Protein AF-A0A946AZA6-F1 (afdb_monomer)

Radius of gyration: 13.75 Å; Cα contacts (8 Å, |Δi|>4): 98; chains: 1; bounding box: 36×17×37 Å

Mean predicted aligned error: 5.24 Å

Sequence (72 aa):
EIIDESHLHRGHKAAGGGGHYSVKVVSPKFESLNVMERIRLVHKALDEEMTGTPKLIHALQVKTFSNEEWPS

Structure (mmCIF, N/CA/C/O backbone):
data_AF-A0A946AZA6-F1
#
_entry.id   AF-A0A946AZA6-F1
#
loop_
_atom_site.group_PDB
_atom_site.id
_atom_site.type_symbol
_atom_site.label_atom_id
_atom_site.label_alt_id
_atom_site.label_comp_id
_atom_site.label_asym_id
_atom_site.label_entity_id
_atom_site.label_seq_id
_atom_site.pdbx_PDB_ins_code
_atom_site.Cartn_x
_atom_site.Cartn_y
_atom_site.Cartn_z
_atom_site.occupancy
_atom_site.B_iso_or_equiv
_atom_site.auth_seq_id
_atom_site.auth_comp_id
_atom_site.auth_asym_id
_atom_site.auth_atom_id
_atom_site.pdbx_PDB_model_num
ATOM 1 N N . GLU A 1 1 ? -8.890 0.913 -5.165 1.00 88.75 1 GLU A N 1
ATOM 2 C CA . GLU A 1 1 ? -8.639 1.421 -6.539 1.00 88.75 1 GLU A CA 1
ATOM 3 C C . GLU A 1 1 ? -7.140 1.385 -6.814 1.00 88.75 1 GLU A C 1
ATOM 5 O O . GLU A 1 1 ? -6.378 1.625 -5.881 1.00 88.75 1 GLU A O 1
ATOM 10 N N . ILE A 1 2 ? -6.731 1.077 -8.049 1.00 92.94 2 ILE A N 1
ATOM 11 C CA . ILE A 1 2 ? -5.328 1.057 -8.493 1.00 92.94 2 ILE A CA 1
ATOM 12 C C . ILE A 1 2 ? -5.256 1.759 -9.853 1.00 92.94 2 ILE A C 1
ATOM 14 O O . ILE A 1 2 ? -6.016 1.412 -10.754 1.00 92.94 2 ILE A O 1
ATOM 18 N N . ILE A 1 3 ? -4.355 2.729 -9.991 1.00 92.62 3 ILE A N 1
ATOM 19 C CA . ILE A 1 3 ? -4.112 3.488 -11.221 1.00 92.62 3 ILE A CA 1
ATOM 20 C C . ILE A 1 3 ? -2.652 3.276 -11.633 1.00 92.62 3 ILE A C 1
ATOM 22 O O . ILE A 1 3 ? -1.748 3.497 -10.826 1.00 92.62 3 ILE A O 1
ATOM 26 N N . ASP A 1 4 ? -2.432 2.848 -12.880 1.00 90.31 4 ASP A N 1
ATOM 27 C CA . ASP A 1 4 ? -1.103 2.694 -13.483 1.00 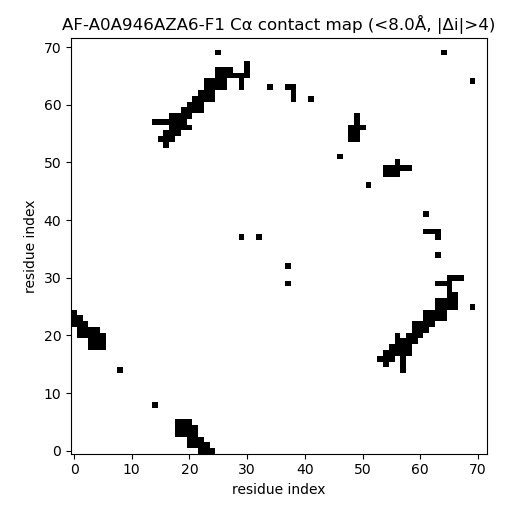90.31 4 ASP A CA 1
ATOM 28 C C . ASP A 1 4 ? -0.720 3.949 -14.285 1.00 90.31 4 ASP A C 1
ATOM 30 O O . ASP A 1 4 ? -1.270 4.245 -15.349 1.00 90.31 4 ASP A O 1
ATOM 34 N N . GLU A 1 5 ? 0.270 4.675 -13.775 1.00 86.31 5 GLU A N 1
ATOM 35 C CA . GLU A 1 5 ? 0.804 5.917 -14.335 1.00 86.31 5 GLU A CA 1
ATOM 36 C C . GLU A 1 5 ? 2.175 5.709 -15.001 1.00 86.31 5 GLU A C 1
ATOM 38 O O . GLU A 1 5 ? 2.862 6.667 -15.376 1.00 86.31 5 GLU A O 1
ATOM 43 N N . SER A 1 6 ? 2.587 4.453 -15.201 1.00 83.19 6 SER A N 1
ATOM 44 C CA . SER A 1 6 ? 3.883 4.103 -15.799 1.00 83.19 6 SER A CA 1
ATOM 45 C C . SER A 1 6 ? 4.047 4.686 -17.206 1.00 83.19 6 SER A C 1
ATOM 47 O O . SER A 1 6 ? 5.155 4.992 -17.646 1.00 83.19 6 SER A O 1
ATOM 49 N N . HIS A 1 7 ? 2.940 4.876 -17.928 1.00 76.50 7 HIS A N 1
ATOM 50 C CA . HIS A 1 7 ? 2.930 5.435 -19.278 1.00 76.50 7 HIS A CA 1
ATOM 51 C C . HIS A 1 7 ? 3.253 6.937 -19.327 1.00 76.50 7 HIS A C 1
ATOM 53 O O . HIS A 1 7 ? 3.881 7.366 -20.292 1.00 76.50 7 HIS A O 1
ATOM 59 N N . LEU A 1 8 ? 2.917 7.709 -18.284 1.00 71.00 8 LEU A N 1
ATOM 60 C CA . LEU A 1 8 ? 3.258 9.138 -18.183 1.00 71.00 8 LEU A CA 1
ATOM 61 C C . LEU A 1 8 ? 4.773 9.374 -18.090 1.00 71.00 8 LEU A C 1
ATOM 63 O O . LEU A 1 8 ? 5.253 10.472 -18.351 1.00 71.00 8 LEU A O 1
ATOM 67 N N . HIS A 1 9 ? 5.527 8.325 -17.758 1.00 65.12 9 HIS A N 1
ATOM 68 C CA . HIS A 1 9 ? 6.971 8.372 -17.563 1.00 65.12 9 HIS A CA 1
ATOM 69 C C . HIS A 1 9 ? 7.740 7.539 -18.605 1.00 65.12 9 HIS A C 1
ATOM 71 O O . HIS A 1 9 ? 8.963 7.397 -18.498 1.00 65.12 9 HIS A O 1
ATOM 77 N N . ARG A 1 10 ? 7.062 7.019 -19.647 1.00 56.84 10 ARG A N 1
ATOM 78 C CA . ARG A 1 10 ? 7.715 6.351 -20.789 1.00 56.84 10 ARG A CA 1
ATOM 79 C C . ARG A 1 10 ? 8.603 7.359 -21.522 1.00 56.84 10 ARG A C 1
ATOM 81 O O . ARG A 1 10 ? 8.125 8.163 -22.311 1.00 56.84 10 ARG A O 1
ATOM 88 N N . GLY A 1 11 ? 9.903 7.309 -21.244 1.00 52.94 11 GLY A N 1
ATOM 89 C CA . GLY A 1 11 ? 10.913 8.199 -21.827 1.00 52.94 11 GLY A CA 1
ATOM 90 C C . GLY A 1 11 ? 11.891 8.774 -20.802 1.00 52.94 11 GLY A C 1
ATOM 91 O O . GLY A 1 11 ? 12.994 9.173 -21.169 1.00 52.94 11 GLY A O 1
ATOM 92 N N . HIS A 1 12 ? 11.552 8.746 -19.510 1.00 53.78 12 HIS A N 1
ATOM 93 C CA . HIS A 1 12 ? 12.500 9.084 -18.454 1.00 53.78 12 HIS A CA 1
ATOM 94 C C . HIS A 1 12 ? 13.359 7.859 -18.110 1.00 53.78 12 HIS A C 1
ATOM 96 O O . HIS A 1 12 ? 12.862 6.865 -17.584 1.00 53.78 12 HIS A O 1
ATOM 102 N N . LYS A 1 13 ? 14.680 7.956 -18.330 1.00 51.66 13 LYS A N 1
ATOM 103 C CA . LYS A 1 13 ? 15.686 6.955 -17.899 1.00 51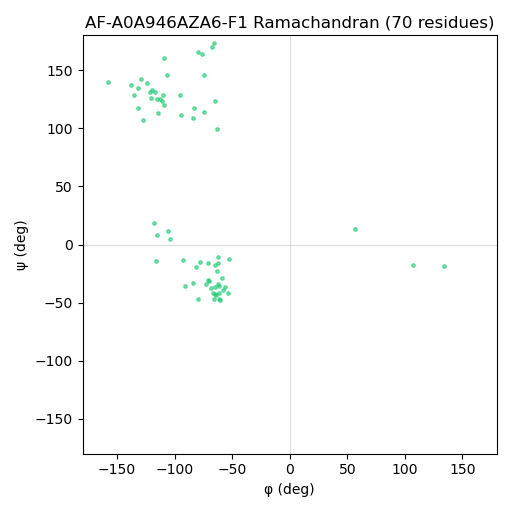.66 13 LYS A CA 1
ATOM 104 C C . LYS A 1 13 ? 15.616 6.600 -16.397 1.00 51.66 13 LYS A C 1
ATOM 106 O O . LYS A 1 13 ? 16.246 5.637 -15.976 1.00 51.66 13 LYS A O 1
ATOM 111 N N . ALA A 1 14 ? 14.873 7.367 -15.598 1.00 53.19 14 ALA A N 1
ATOM 112 C CA . ALA A 1 14 ? 14.767 7.232 -14.150 1.00 53.19 14 ALA A CA 1
ATOM 113 C C . ALA A 1 14 ? 13.850 6.094 -13.661 1.00 53.19 14 ALA A C 1
ATOM 115 O O . ALA A 1 14 ? 13.980 5.717 -12.504 1.00 53.19 14 ALA A O 1
ATOM 116 N N . ALA A 1 15 ? 12.987 5.499 -14.501 1.00 55.16 15 ALA A N 1
ATOM 117 C CA . ALA A 1 15 ? 12.073 4.436 -14.046 1.00 55.16 15 ALA A CA 1
ATOM 118 C C . ALA A 1 15 ? 12.801 3.178 -13.522 1.00 55.16 15 ALA A C 1
ATOM 120 O O . ALA A 1 15 ? 12.205 2.355 -12.830 1.00 55.16 15 ALA A O 1
ATOM 121 N N . GLY A 1 16 ? 14.099 3.011 -13.815 1.00 58.03 16 GLY A N 1
ATOM 122 C CA . GLY A 1 16 ? 14.954 1.996 -13.183 1.00 58.03 16 GLY A CA 1
ATOM 123 C C . GLY A 1 16 ? 14.464 0.545 -13.311 1.00 58.03 16 GLY A C 1
ATOM 124 O O . GLY A 1 16 ? 14.963 -0.311 -12.591 1.00 58.03 16 GLY A O 1
ATOM 125 N N . GLY A 1 17 ? 13.489 0.281 -14.191 1.00 67.62 17 GLY A N 1
ATOM 126 C CA . GLY A 1 17 ? 12.867 -1.025 -14.427 1.00 67.62 17 GLY A CA 1
ATOM 127 C C . GLY A 1 17 ? 11.435 -1.209 -13.895 1.00 67.62 17 GLY A C 1
ATOM 128 O O . GLY A 1 17 ? 10.756 -2.101 -14.390 1.00 67.62 17 GLY A O 1
ATOM 129 N N . GLY A 1 18 ? 10.947 -0.375 -12.967 1.00 78.38 18 GLY A N 1
ATOM 130 C CA . GLY A 1 18 ? 9.646 -0.569 -12.298 1.00 78.38 18 GLY A CA 1
ATOM 131 C C . GLY A 1 18 ? 8.550 0.426 -12.709 1.00 78.38 18 GLY A C 1
ATOM 132 O O . GLY A 1 18 ? 8.835 1.512 -13.214 1.00 78.38 18 GLY A O 1
ATOM 133 N N . GLY A 1 19 ? 7.286 0.068 -12.464 1.00 88.12 19 GLY A N 1
ATOM 134 C CA . GLY A 1 19 ? 6.108 0.894 -12.760 1.00 88.12 19 GLY A CA 1
ATOM 135 C C . GLY A 1 19 ? 5.824 1.995 -11.728 1.00 88.12 19 GLY A C 1
ATOM 136 O O . GLY A 1 19 ? 6.379 1.996 -10.626 1.00 88.12 19 GLY A O 1
ATOM 137 N N . HIS A 1 20 ? 4.961 2.945 -12.093 1.00 91.12 20 HIS A N 1
ATOM 138 C CA . HIS A 1 20 ? 4.456 4.009 -11.218 1.00 91.12 20 HIS A CA 1
ATOM 139 C C . HIS A 1 20 ? 2.976 3.764 -10.941 1.00 91.12 20 HIS A C 1
ATOM 141 O O . HIS A 1 20 ? 2.182 3.694 -11.879 1.00 91.12 20 HIS A O 1
ATOM 147 N N . TYR A 1 21 ? 2.605 3.668 -9.667 1.00 93.44 21 TYR A N 1
ATOM 148 C CA . TYR A 1 21 ? 1.238 3.345 -9.273 1.00 93.44 21 TYR A CA 1
ATOM 149 C C . TYR A 1 21 ? 0.695 4.332 -8.246 1.00 93.44 21 TYR A C 1
ATOM 151 O O . TYR A 1 21 ? 1.398 4.734 -7.318 1.00 93.44 21 TYR A O 1
ATOM 159 N N . SER A 1 22 ? -0.588 4.659 -8.374 1.00 94.81 22 SER A N 1
ATOM 160 C CA . SER A 1 22 ? -1.362 5.343 -7.340 1.00 94.81 22 SER A CA 1
ATOM 161 C C . SER A 1 22 ? -2.464 4.413 -6.851 1.00 94.81 22 SER A C 1
ATOM 163 O O . SER A 1 22 ? -3.238 3.874 -7.645 1.00 94.81 22 SER A O 1
ATOM 165 N N . VAL A 1 23 ? -2.524 4.178 -5.542 1.00 95.75 23 VAL A N 1
ATOM 166 C CA . VAL A 1 23 ? -3.477 3.247 -4.932 1.00 95.75 23 VAL A CA 1
ATOM 167 C C . VAL A 1 23 ? -4.312 3.930 -3.860 1.00 95.75 23 VAL A C 1
ATOM 169 O O . VAL A 1 23 ? -3.812 4.702 -3.037 1.00 95.75 23 VAL A O 1
ATOM 172 N N . LYS A 1 24 ? -5.603 3.597 -3.841 1.00 96.38 24 LYS A N 1
ATOM 173 C CA . LYS A 1 24 ? -6.497 3.876 -2.714 1.00 96.38 24 LYS A CA 1
ATOM 174 C C . LYS A 1 24 ? -6.836 2.564 -2.028 1.00 96.38 24 LYS A C 1
ATOM 176 O O . LYS A 1 24 ? -7.416 1.673 -2.660 1.00 96.38 24 LYS A O 1
ATOM 181 N N . VAL A 1 25 ? -6.482 2.474 -0.751 1.00 96.62 25 VAL A N 1
ATOM 182 C CA . VAL A 1 25 ? -6.680 1.293 0.089 1.00 96.62 25 VAL A CA 1
ATOM 183 C C . VAL A 1 25 ? -7.701 1.623 1.168 1.00 96.62 25 VAL A C 1
ATOM 185 O O . VAL A 1 25 ? -7.515 2.576 1.924 1.00 96.62 25 VAL A O 1
ATOM 188 N N . VAL A 1 26 ? -8.758 0.818 1.242 1.00 96.44 26 VAL A N 1
ATOM 189 C CA . VAL A 1 26 ? -9.773 0.881 2.298 1.00 96.44 26 VAL A CA 1
ATOM 190 C C . VAL A 1 26 ? -9.617 -0.357 3.167 1.00 96.44 26 VAL A C 1
ATOM 192 O O . VAL A 1 26 ? -9.510 -1.463 2.634 1.00 96.44 26 VAL A O 1
ATOM 195 N N . SER A 1 27 ? -9.529 -0.192 4.486 1.00 96.25 27 SER A N 1
ATOM 196 C CA . SER A 1 27 ? -9.366 -1.330 5.395 1.00 96.25 27 SER A CA 1
ATOM 197 C C . SER A 1 27 ? -9.822 -1.008 6.819 1.00 96.25 27 SER A C 1
ATOM 199 O O . SER A 1 27 ? -9.449 0.046 7.338 1.00 96.25 27 SER A O 1
ATOM 201 N N . PRO A 1 28 ? -10.501 -1.940 7.518 1.00 95.94 28 PRO A N 1
ATOM 202 C CA . PRO A 1 28 ? -10.798 -1.785 8.945 1.00 95.94 28 PRO A CA 1
ATOM 203 C C . PRO A 1 28 ? -9.525 -1.724 9.804 1.00 95.94 28 PRO A C 1
ATOM 205 O 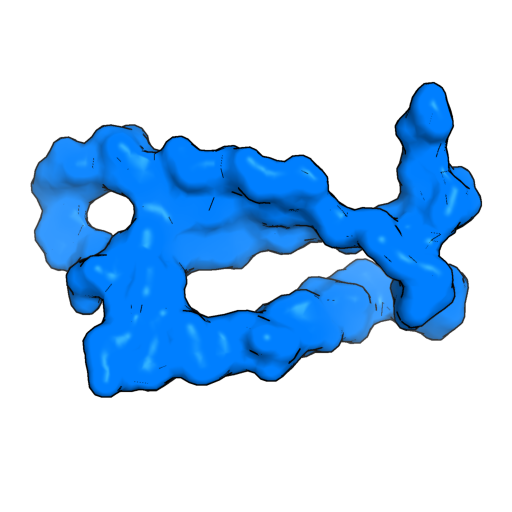O . PRO A 1 28 ? -9.514 -1.128 10.875 1.00 95.94 28 PRO A O 1
ATOM 208 N N . LYS A 1 29 ? -8.392 -2.257 9.316 1.00 95.62 29 LYS A N 1
ATOM 209 C CA . LYS A 1 29 ? -7.097 -2.179 10.022 1.00 95.62 29 LYS A CA 1
ATOM 210 C C . LYS A 1 29 ? -6.588 -0.744 10.208 1.00 95.62 29 LYS A C 1
ATOM 212 O O . LYS A 1 29 ? -5.596 -0.546 10.901 1.00 95.62 29 LYS A O 1
ATOM 217 N N . PHE A 1 30 ? -7.208 0.237 9.556 1.00 97.12 30 PHE A N 1
ATOM 218 C CA . PHE A 1 30 ? -6.811 1.638 9.611 1.00 97.12 30 PHE A CA 1
ATOM 219 C C . PHE A 1 30 ? -7.539 2.445 10.693 1.00 97.12 30 PHE A C 1
ATOM 221 O O . PHE A 1 30 ? -7.074 3.534 11.018 1.00 97.12 30 PHE A O 1
ATOM 228 N N . GLU A 1 31 ? -8.618 1.922 11.282 1.00 94.69 31 GLU A N 1
ATOM 229 C CA . GLU A 1 31 ? -9.486 2.648 12.226 1.00 94.69 31 GLU A CA 1
ATOM 230 C C . GLU A 1 31 ? -8.733 3.216 13.441 1.00 94.69 31 GLU A C 1
ATOM 232 O O . GLU A 1 31 ? -8.999 4.337 13.861 1.00 94.69 31 GLU A O 1
ATOM 237 N N . SER A 1 32 ? -7.734 2.498 13.960 1.00 94.69 32 SER A N 1
ATOM 238 C CA . SER A 1 32 ? -6.940 2.914 15.127 1.00 94.69 32 SER A CA 1
ATOM 239 C C . SER A 1 32 ? -5.539 3.438 14.796 1.00 94.69 32 SER A C 1
ATOM 241 O O . SER A 1 32 ? -4.757 3.711 15.706 1.00 94.69 32 SER A O 1
ATOM 243 N N . LEU A 1 33 ? -5.202 3.567 13.510 1.00 96.75 33 LEU A N 1
ATOM 244 C CA . LEU A 1 33 ? -3.875 3.978 13.053 1.00 96.75 33 LEU A CA 1
ATOM 245 C C . LEU A 1 33 ? -3.895 5.410 12.525 1.00 96.75 33 LEU A C 1
ATOM 247 O O . LEU A 1 33 ? -4.848 5.822 11.862 1.00 96.75 33 LEU A O 1
ATOM 251 N N . ASN A 1 34 ? -2.806 6.147 12.723 1.00 96.38 34 ASN A N 1
ATOM 252 C CA . ASN A 1 34 ? -2.608 7.422 12.037 1.00 96.38 34 ASN A CA 1
ATOM 253 C C . ASN A 1 34 ? -2.189 7.214 10.568 1.00 96.38 34 ASN A C 1
ATOM 255 O O . ASN A 1 34 ? -1.743 6.139 10.166 1.00 96.38 34 ASN A O 1
ATOM 259 N N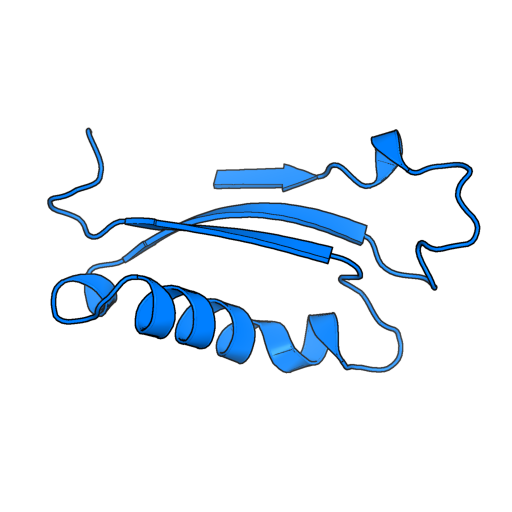 . VAL A 1 35 ? -2.287 8.264 9.749 1.00 95.25 35 VAL A N 1
ATOM 260 C CA . VAL A 1 35 ? -2.006 8.197 8.301 1.00 95.25 35 VAL A CA 1
ATOM 261 C C . VAL A 1 35 ? -0.619 7.618 7.988 1.00 95.25 35 VAL A C 1
ATOM 263 O O . VAL A 1 35 ? -0.491 6.784 7.093 1.00 95.25 35 VAL A O 1
ATOM 266 N N . MET A 1 36 ? 0.419 7.996 8.740 1.00 97.00 36 MET A N 1
ATOM 267 C CA . MET A 1 36 ? 1.781 7.505 8.498 1.00 97.00 36 MET A CA 1
ATOM 268 C C . MET A 1 36 ? 1.929 6.014 8.810 1.00 97.00 36 MET A C 1
ATOM 270 O O . MET A 1 36 ? 2.631 5.305 8.091 1.00 97.00 36 MET A O 1
ATOM 274 N N . GLU A 1 37 ? 1.269 5.516 9.855 1.00 97.88 37 GLU A N 1
ATOM 275 C CA . GLU A 1 37 ? 1.235 4.085 10.184 1.00 97.88 37 GLU A CA 1
ATOM 276 C C . GLU A 1 37 ? 0.521 3.277 9.103 1.00 97.88 37 GLU A C 1
ATOM 278 O O . GLU A 1 37 ? 1.025 2.235 8.683 1.00 97.88 37 GLU A O 1
ATOM 283 N N . ARG A 1 38 ? -0.607 3.785 8.597 1.00 97.81 38 ARG A N 1
ATOM 284 C CA . ARG A 1 38 ? -1.360 3.152 7.507 1.00 97.81 38 ARG A CA 1
ATOM 285 C C . ARG A 1 38 ? -0.519 3.069 6.232 1.00 97.81 38 ARG A C 1
ATOM 287 O O . ARG A 1 38 ? -0.423 2.000 5.633 1.00 97.81 38 ARG A O 1
ATOM 294 N N . ILE A 1 39 ? 0.148 4.163 5.852 1.00 97.00 39 ILE A N 1
ATOM 295 C CA . ILE A 1 39 ? 1.057 4.195 4.695 1.00 97.00 39 ILE A CA 1
ATOM 296 C C . ILE A 1 39 ? 2.206 3.202 4.894 1.00 97.00 39 ILE A C 1
ATOM 298 O O . ILE A 1 39 ? 2.461 2.388 4.009 1.00 97.00 39 ILE A O 1
ATOM 302 N N . ARG A 1 40 ? 2.862 3.193 6.063 1.00 97.25 40 ARG A N 1
ATOM 303 C CA . ARG A 1 40 ? 3.921 2.214 6.367 1.00 97.25 40 ARG A CA 1
ATOM 304 C C . ARG A 1 40 ? 3.428 0.775 6.258 1.00 97.25 40 ARG A C 1
ATOM 306 O O . ARG A 1 40 ? 4.168 -0.066 5.762 1.00 97.25 40 ARG A O 1
ATOM 313 N N . LEU A 1 41 ? 2.203 0.488 6.696 1.00 97.44 41 LEU A N 1
ATOM 314 C CA . LEU A 1 41 ? 1.615 -0.846 6.600 1.00 97.44 41 LEU A CA 1
ATOM 315 C C . LEU A 1 41 ? 1.422 -1.271 5.140 1.00 97.44 41 LEU A C 1
ATOM 317 O O . LEU A 1 41 ? 1.763 -2.399 4.795 1.00 97.44 41 LEU A O 1
ATOM 321 N N . VAL A 1 42 ? 0.936 -0.368 4.283 1.00 97.25 42 VAL A N 1
ATOM 322 C CA . VAL A 1 42 ? 0.788 -0.633 2.843 1.00 97.25 42 VAL A CA 1
ATOM 323 C C . VAL A 1 42 ? 2.148 -0.823 2.172 1.00 97.25 42 VAL A C 1
ATOM 325 O O . VAL A 1 42 ? 2.330 -1.798 1.453 1.00 97.25 42 VAL A O 1
ATOM 328 N N . HIS A 1 43 ? 3.121 0.050 2.445 1.00 96.44 43 HIS A N 1
ATOM 329 C CA . HIS A 1 43 ? 4.473 -0.089 1.896 1.00 96.44 43 HIS A CA 1
ATOM 330 C C . HIS A 1 43 ? 5.146 -1.384 2.352 1.00 96.44 43 HIS A C 1
ATOM 332 O O . HIS A 1 43 ? 5.739 -2.075 1.537 1.00 96.44 43 HIS A O 1
ATOM 338 N N . LYS A 1 44 ? 5.001 -1.758 3.628 1.00 97.00 44 LYS A N 1
ATOM 339 C CA . LYS A 1 44 ? 5.527 -3.024 4.152 1.00 97.00 44 LYS A CA 1
ATOM 340 C C . LYS A 1 44 ? 4.908 -4.239 3.457 1.00 97.00 44 LYS A C 1
ATOM 342 O O . LYS A 1 44 ? 5.588 -5.240 3.277 1.00 97.00 44 LYS A O 1
ATOM 347 N N . ALA A 1 45 ? 3.629 -4.168 3.097 1.00 96.56 45 ALA A N 1
ATOM 348 C CA . ALA A 1 45 ? 2.958 -5.244 2.374 1.00 96.56 45 ALA A CA 1
ATOM 349 C C . ALA A 1 45 ? 3.426 -5.380 0.913 1.00 96.56 45 ALA A C 1
ATOM 351 O O . ALA A 1 45 ? 3.156 -6.413 0.315 1.00 96.56 45 ALA A O 1
ATOM 352 N N . LEU A 1 46 ? 4.096 -4.360 0.366 1.00 95.88 46 LEU A N 1
ATOM 353 C CA . LEU A 1 46 ? 4.593 -4.299 -1.014 1.00 95.88 46 LEU A CA 1
ATOM 354 C C . LEU A 1 46 ? 6.126 -4.175 -1.076 1.00 95.88 46 LEU A C 1
ATOM 356 O O . LEU A 1 46 ? 6.688 -3.708 -2.069 1.00 95.88 46 LEU A O 1
ATOM 360 N N . ASP A 1 47 ? 6.812 -4.509 0.019 1.00 95.19 47 ASP A N 1
ATOM 361 C CA . ASP A 1 47 ? 8.249 -4.277 0.159 1.00 95.19 47 ASP A CA 1
ATOM 362 C C . ASP A 1 47 ? 9.047 -5.110 -0.854 1.00 95.19 47 ASP A C 1
ATOM 364 O O . ASP A 1 47 ? 10.005 -4.612 -1.443 1.00 95.19 47 ASP A O 1
ATOM 368 N N . GLU A 1 48 ? 8.611 -6.340 -1.138 1.00 95.00 48 GLU A N 1
ATOM 369 C CA . GLU A 1 48 ? 9.254 -7.225 -2.115 1.00 95.00 48 GLU A CA 1
ATOM 370 C C .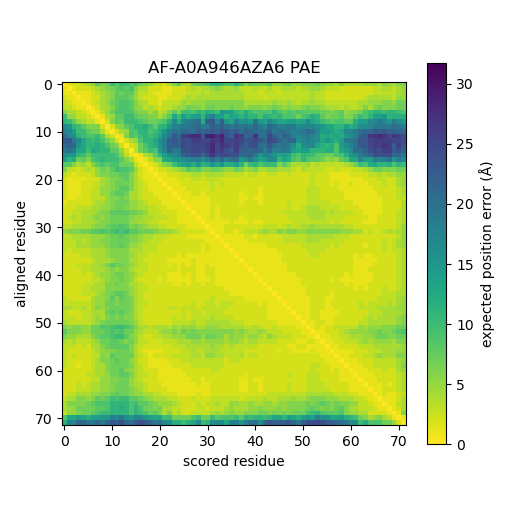 GLU A 1 48 ? 9.117 -6.684 -3.545 1.00 95.00 48 GLU A C 1
ATOM 372 O O . GLU A 1 48 ? 10.087 -6.642 -4.296 1.00 95.00 48 GLU A O 1
ATOM 377 N N . GLU A 1 49 ? 7.951 -6.167 -3.919 1.00 94.00 49 GLU A N 1
ATOM 378 C CA . GLU A 1 49 ? 7.708 -5.577 -5.235 1.00 94.00 49 GLU A CA 1
ATOM 379 C C . GLU A 1 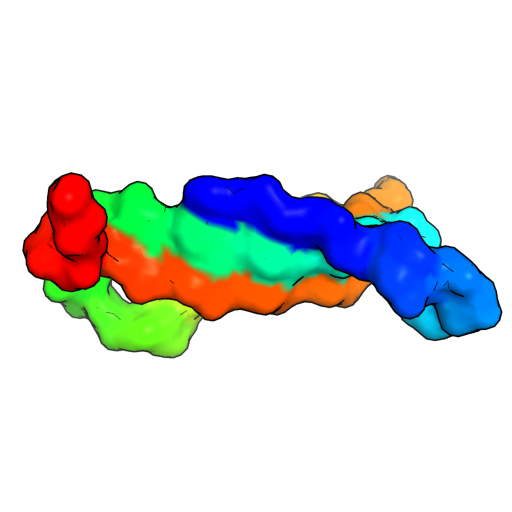49 ? 8.457 -4.248 -5.422 1.00 94.00 49 GLU A C 1
ATOM 381 O O . GLU A 1 49 ? 8.852 -3.899 -6.542 1.00 94.00 49 GLU A O 1
ATOM 386 N N . MET A 1 50 ? 8.660 -3.498 -4.334 1.00 91.94 50 MET A N 1
ATOM 387 C CA . MET A 1 50 ? 9.367 -2.215 -4.339 1.00 91.94 50 MET A CA 1
ATOM 388 C C . MET A 1 50 ? 10.891 -2.352 -4.252 1.00 91.94 50 MET A C 1
ATOM 390 O O . MET A 1 50 ? 11.603 -1.505 -4.796 1.00 91.94 50 MET A O 1
ATOM 394 N N . THR A 1 51 ? 11.410 -3.364 -3.559 1.00 91.69 51 THR A N 1
ATOM 395 C CA . THR A 1 51 ? 12.849 -3.495 -3.258 1.00 91.69 51 THR A CA 1
ATOM 396 C C . THR A 1 51 ? 13.502 -4.723 -3.885 1.00 91.69 51 THR A C 1
ATOM 398 O O . THR A 1 51 ? 14.730 -4.786 -3.965 1.00 91.69 51 THR A O 1
ATOM 401 N N . GLY A 1 52 ? 12.702 -5.677 -4.362 1.00 90.56 52 GLY A N 1
ATOM 402 C CA . GLY A 1 52 ? 13.159 -6.921 -4.961 1.00 90.56 52 GLY A CA 1
ATOM 403 C C . GLY A 1 52 ? 13.915 -6.736 -6.274 1.00 90.56 52 GLY A C 1
ATOM 404 O O . GLY A 1 52 ? 14.035 -5.645 -6.836 1.00 90.56 52 GLY A O 1
ATOM 405 N N . THR A 1 53 ? 14.459 -7.846 -6.770 1.00 90.50 53 THR A N 1
ATOM 406 C CA . THR A 1 53 ? 15.160 -7.913 -8.056 1.00 90.50 53 THR A CA 1
ATOM 407 C C . THR A 1 53 ? 14.545 -9.047 -8.885 1.00 90.50 53 THR A C 1
ATOM 409 O O . THR A 1 53 ? 14.781 -10.211 -8.565 1.00 90.50 53 THR A O 1
ATOM 412 N N . PRO A 1 54 ? 13.758 -8.740 -9.935 1.00 87.06 54 PRO A N 1
ATOM 413 C CA . PRO A 1 54 ? 13.568 -7.418 -10.538 1.00 87.06 54 PRO A CA 1
ATOM 414 C C . PRO A 1 54 ? 12.696 -6.477 -9.693 1.00 87.06 54 PRO A C 1
ATOM 416 O O . PRO A 1 54 ? 11.733 -6.901 -9.064 1.00 87.06 54 PRO A O 1
ATOM 419 N N . LYS A 1 55 ? 13.018 -5.179 -9.729 1.00 87.00 55 LYS A N 1
ATOM 420 C CA . LYS A 1 55 ? 12.220 -4.131 -9.085 1.00 87.00 55 LYS A CA 1
ATOM 421 C C . LYS A 1 55 ? 10.959 -3.881 -9.910 1.00 87.00 55 LYS A C 1
ATOM 423 O O . LYS A 1 55 ? 11.057 -3.386 -11.032 1.00 87.00 55 LYS A O 1
ATOM 428 N N . LEU A 1 56 ? 9.789 -4.201 -9.360 1.00 90.19 56 LEU A N 1
ATOM 429 C CA . LEU A 1 56 ? 8.512 -4.130 -10.0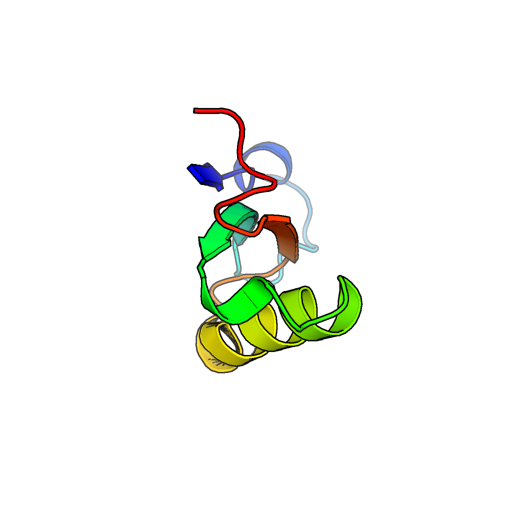82 1.00 90.19 56 LEU A CA 1
ATOM 430 C C . LEU A 1 56 ? 7.822 -2.774 -9.919 1.00 90.19 56 LEU A C 1
ATOM 432 O O . LEU A 1 56 ? 7.213 -2.271 -10.863 1.00 90.19 56 LEU A O 1
ATOM 436 N N . ILE A 1 57 ? 7.944 -2.159 -8.743 1.00 91.62 57 ILE A N 1
ATOM 437 C CA . ILE A 1 57 ? 7.343 -0.862 -8.425 1.00 91.62 57 ILE A CA 1
ATOM 438 C C . I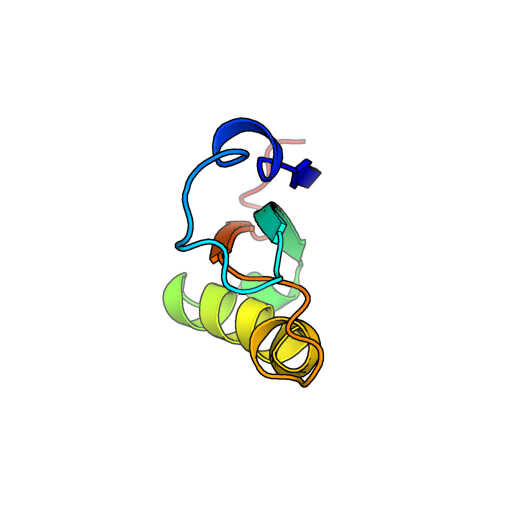LE A 1 57 ? 8.459 0.152 -8.198 1.00 91.62 57 ILE A C 1
ATOM 440 O O . ILE A 1 57 ? 9.218 0.069 -7.234 1.00 91.62 57 ILE A O 1
ATOM 444 N N . HIS A 1 58 ? 8.565 1.134 -9.091 1.00 89.25 58 HIS A N 1
ATOM 445 C CA . HIS A 1 58 ? 9.510 2.233 -8.935 1.00 89.25 58 HIS A CA 1
ATOM 446 C C . HIS A 1 58 ? 8.996 3.290 -7.958 1.00 89.25 58 HIS A C 1
ATOM 448 O O . HIS A 1 58 ? 9.741 3.711 -7.071 1.00 89.25 58 HIS A O 1
ATOM 454 N N . ALA A 1 59 ? 7.732 3.685 -8.119 1.00 90.62 59 ALA A N 1
ATOM 455 C CA . ALA A 1 59 ? 7.075 4.704 -7.317 1.00 90.62 59 ALA A CA 1
ATOM 456 C C . ALA A 1 59 ? 5.651 4.267 -6.964 1.00 90.62 59 ALA A C 1
ATOM 458 O O . ALA A 1 59 ? 4.915 3.760 -7.813 1.00 90.62 59 ALA A O 1
ATOM 459 N N . LEU A 1 60 ? 5.269 4.494 -5.709 1.00 93.81 60 LEU A N 1
ATOM 460 C CA . LEU A 1 60 ? 3.950 4.170 -5.186 1.00 93.81 60 LEU A CA 1
ATOM 461 C C . LEU A 1 60 ? 3.401 5.374 -4.423 1.00 93.81 60 LEU A C 1
ATOM 463 O O . LEU A 1 60 ? 3.967 5.784 -3.411 1.00 93.81 60 LEU A O 1
ATOM 467 N N . GLN A 1 61 ? 2.291 5.925 -4.898 1.00 95.00 61 GLN A N 1
ATOM 468 C CA . GLN A 1 61 ? 1.486 6.873 -4.144 1.00 95.00 61 GLN A CA 1
ATOM 469 C C . GLN A 1 61 ? 0.358 6.114 -3.445 1.00 95.00 61 GLN A C 1
ATOM 471 O O . GLN A 1 61 ? -0.382 5.367 -4.079 1.00 95.00 61 GLN A O 1
ATOM 476 N N . VAL A 1 62 ? 0.201 6.322 -2.138 1.00 96.38 62 VAL A N 1
ATOM 477 C CA . VAL A 1 62 ? -0.803 5.619 -1.333 1.00 96.38 62 VAL A CA 1
ATOM 478 C C . VAL A 1 62 ? -1.746 6.621 -0.682 1.00 96.38 62 VAL A C 1
ATOM 480 O O . VAL A 1 62 ? -1.309 7.565 -0.025 1.00 96.38 62 VAL A O 1
ATOM 483 N N . LYS A 1 63 ? -3.051 6.378 -0.813 1.00 96.69 63 LYS A N 1
ATOM 484 C CA . LYS A 1 63 ? -4.088 6.979 0.032 1.00 96.69 63 LYS A CA 1
ATOM 485 C C . LYS A 1 63 ? -4.795 5.875 0.809 1.00 96.69 63 LYS A C 1
ATOM 487 O O . LYS A 1 63 ? -5.196 4.866 0.231 1.00 96.69 63 LYS A O 1
ATOM 492 N N . THR A 1 64 ? -4.942 6.065 2.113 1.00 97.12 64 THR A N 1
ATOM 493 C CA . THR A 1 64 ? -5.509 5.063 3.025 1.00 97.12 64 THR A CA 1
ATOM 494 C C . THR A 1 64 ? -6.753 5.606 3.704 1.00 97.12 64 THR A C 1
ATOM 496 O O . THR A 1 64 ? -6.691 6.711 4.243 1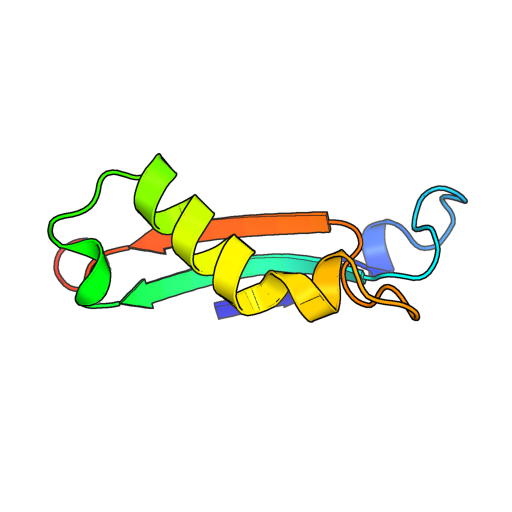.00 97.12 64 THR A O 1
ATOM 499 N N . PHE A 1 65 ? -7.821 4.815 3.739 1.00 96.56 65 PHE A N 1
ATOM 500 C CA . PHE A 1 65 ? -9.101 5.185 4.341 1.00 96.56 65 PHE A CA 1
ATOM 501 C C . PHE A 1 65 ? -9.605 4.063 5.253 1.00 96.56 65 PHE A C 1
ATOM 503 O O . PHE A 1 65 ? -9.565 2.892 4.871 1.00 96.56 65 PHE A O 1
ATOM 510 N N . SER A 1 66 ? -10.078 4.391 6.452 1.00 95.38 66 SER A N 1
ATOM 511 C CA . SER A 1 66 ? -10.896 3.455 7.230 1.00 95.38 66 SER A CA 1
ATOM 512 C C . SER A 1 66 ? -12.253 3.233 6.546 1.00 95.38 66 SER A C 1
ATOM 514 O O . SER A 1 66 ? -12.612 3.944 5.605 1.00 95.38 66 SER A O 1
ATOM 516 N N . ASN A 1 67 ? -13.026 2.254 7.020 1.00 92.94 67 ASN A N 1
ATOM 517 C CA . ASN A 1 67 ? -14.387 2.045 6.520 1.00 92.94 67 ASN A CA 1
ATOM 518 C C . ASN A 1 67 ? -15.292 3.259 6.787 1.00 92.94 67 ASN A C 1
ATOM 520 O O . ASN A 1 67 ? -16.153 3.561 5.970 1.00 92.94 67 ASN A O 1
ATOM 524 N N . GLU A 1 68 ? -15.080 3.962 7.903 1.00 90.25 68 GLU A N 1
ATOM 525 C CA . GLU A 1 68 ? -15.843 5.163 8.266 1.00 90.25 68 GLU A CA 1
ATOM 526 C C . GLU A 1 68 ? -15.478 6.375 7.397 1.00 90.25 68 GLU A C 1
ATOM 528 O O . GLU A 1 68 ? -16.325 7.212 7.096 1.00 90.25 68 GLU A O 1
ATOM 533 N N . GLU A 1 69 ? -14.212 6.476 6.986 1.00 90.88 69 GLU A N 1
ATOM 534 C CA . GLU A 1 69 ? -13.703 7.580 6.166 1.00 90.88 69 GLU A CA 1
ATOM 535 C C . GLU A 1 69 ? -14.000 7.402 4.672 1.00 90.88 69 GLU A C 1
ATOM 537 O O . GLU A 1 69 ? -13.898 8.370 3.916 1.00 90.88 69 GLU A O 1
ATOM 542 N N . TRP A 1 70 ? -14.297 6.180 4.220 1.00 91.44 70 TRP A N 1
ATOM 543 C CA . TRP A 1 70 ? -14.567 5.902 2.815 1.00 91.44 70 TRP A CA 1
ATOM 544 C C . TRP A 1 70 ? -16.036 6.204 2.485 1.00 91.44 70 TRP A C 1
ATOM 546 O O . TRP A 1 70 ? -16.918 5.454 2.911 1.00 91.44 70 TRP A O 1
ATOM 556 N N . PRO A 1 71 ? -16.331 7.275 1.720 1.00 78.81 71 PRO A N 1
ATOM 557 C CA . PRO A 1 71 ? -17.698 7.549 1.309 1.00 78.81 71 PRO A CA 1
ATOM 558 C C . PRO A 1 71 ? -18.167 6.412 0.396 1.00 78.81 71 PRO A C 1
ATOM 560 O O . PRO A 1 71 ? -17.494 6.076 -0.582 1.00 78.81 71 PRO A O 1
ATOM 563 N N . SER A 1 72 ? -19.280 5.789 0.788 1.00 66.00 72 SER A N 1
ATOM 564 C CA . SER A 1 72 ? -19.924 4.685 0.066 1.00 66.00 72 SER A CA 1
ATOM 565 C C . SER A 1 72 ? -20.386 5.101 -1.326 1.00 66.00 72 SER A C 1
ATOM 567 O O . SER A 1 72 ? -20.872 6.248 -1.461 1.00 66.00 72 SER A O 1
#

Foldseek 3Di:
DKDWPQVVCVPPPQLLQETAMEDEEEDQVCVPPDFVVQVVVVCVVCVCCCPPVVNHHVYYHYDYHYPVRDDD

Secondary structure (DSSP, 8-state):
-EEE-GGGGTT-GGGTT-EEEEEEEE-GGGTTS-HHHHHHHHHHHTHHHHHSSS--EEEEEEEEE-TTTS--

pLDDT: mean 87.82, std 13.18, range [51.66, 97.88]

Solvent-accessible surface area (backbone atoms only — not comparable to full-atom values): 4254 Å² total; per-residue (Å²): 93,79,45,82,50,40,72,86,48,72,82,53,86,76,46,79,80,21,38,33,38,42,36,46,48,74,37,72,86,32,70,90,46,55,72,69,57,43,50,50,52,54,49,61,74,41,41,61,44,48,69,34,89,77,33,51,35,59,44,77,47,79,45,79,31,23,65,88,70,46,84,129

Nearest PDB structures (foldseek):
  4pug-assembly2_B  TM=7.244E-01  e=8.506E-05  Arabidopsis thaliana
  3m21-assembly1_C  TM=4.327E-01  e=3.925E+00  Helicobacter pylori 26695
  7ojn-assembly1_L  TM=5.054E-01  e=8.872E+00  Mammarenavirus lassaense